Protein AF-A0A9P7AF74-F1 (afdb_monomer_lite)

Sequence (84 aa):
RFFVYSVSEREHVIMDREDRRENEVTVLTSHLLNPKFNLAEWYSQKVSELRGLDPQKVRKWRRKELGTKMPMETPLAARVEQLL

Foldseek 3Di:
DWDWDDPDPFKIWIDDPVPPVGDTDIDTPVLVPDPPRDPVVVVQVVVCVVVVHDPVVSVVVVVVVVVPPDPPDPDPVVPPVVVD

Structure (mmCIF, N/CA/C/O backbone):
data_AF-A0A9P7AF74-F1
#
_entry.id   AF-A0A9P7AF74-F1
#
loop_
_atom_site.group_PDB
_atom_site.id
_atom_site.type_symbol
_atom_site.label_atom_id
_atom_site.label_alt_id
_atom_site.label_comp_id
_atom_site.label_asym_id
_atom_site.label_entity_id
_atom_site.label_seq_id
_atom_site.pdbx_PDB_ins_code
_atom_site.Cartn_x
_atom_site.Cartn_y
_atom_site.Cartn_z
_atom_site.occupancy
_atom_site.B_iso_or_equiv
_atom_site.auth_seq_id
_atom_site.auth_comp_id
_atom_site.auth_asym_id
_atom_site.auth_atom_id
_atom_site.pdbx_PDB_model_num
ATOM 1 N N . ARG A 1 1 ? -2.205 -6.268 -9.625 1.00 74.69 1 ARG A N 1
ATOM 2 C CA . ARG A 1 1 ? -3.504 -6.503 -8.916 1.00 74.69 1 ARG A CA 1
ATOM 3 C C . ARG A 1 1 ? -3.157 -6.698 -7.450 1.00 74.69 1 ARG A C 1
ATOM 5 O O . ARG A 1 1 ? -2.254 -7.478 -7.193 1.00 74.69 1 ARG A O 1
ATOM 12 N N . PHE A 1 2 ? -3.814 -6.009 -6.515 1.00 83.06 2 PHE A N 1
ATOM 13 C CA . PHE A 1 2 ? -3.390 -6.038 -5.108 1.00 83.06 2 PHE A CA 1
ATOM 14 C C . PHE A 1 2 ? -3.985 -7.213 -4.330 1.00 83.06 2 PHE A C 1
ATOM 16 O O . PHE A 1 2 ? -5.167 -7.525 -4.487 1.00 83.06 2 PHE A O 1
ATOM 23 N N . PHE A 1 3 ? -3.165 -7.817 -3.477 1.00 86.19 3 PHE A N 1
ATOM 24 C CA . PHE A 1 3 ? -3.601 -8.615 -2.342 1.00 86.19 3 PHE A CA 1
ATOM 25 C C . PHE A 1 3 ? -3.587 -7.734 -1.101 1.00 86.19 3 PHE A C 1
ATOM 27 O O . PHE A 1 3 ? -2.623 -7.007 -0.868 1.00 86.19 3 PHE A O 1
ATOM 34 N N . VAL A 1 4 ? -4.672 -7.790 -0.334 1.00 86.81 4 VAL A N 1
ATOM 35 C CA . VAL A 1 4 ? -4.837 -7.033 0.905 1.00 86.81 4 VAL A CA 1
ATOM 36 C C . VAL A 1 4 ? -5.283 -8.013 1.979 1.00 86.81 4 VAL A C 1
ATOM 38 O O . VAL A 1 4 ? -6.281 -8.706 1.782 1.00 86.81 4 VAL A O 1
ATOM 41 N N . TYR A 1 5 ? -4.561 -8.077 3.092 1.00 88.19 5 TYR A N 1
ATOM 42 C CA . TYR A 1 5 ? -4.959 -8.866 4.258 1.00 88.19 5 TYR A CA 1
ATOM 43 C C . TYR A 1 5 ? -4.858 -8.029 5.530 1.00 88.19 5 TYR A C 1
ATOM 45 O O . TYR A 1 5 ? -3.973 -7.186 5.676 1.00 88.19 5 TYR A O 1
ATOM 53 N N . SER A 1 6 ? -5.811 -8.228 6.437 1.00 89.00 6 SER A N 1
ATOM 54 C CA . SER A 1 6 ? -5.858 -7.541 7.724 1.00 89.00 6 SER A CA 1
ATOM 55 C C . SER A 1 6 ? -4.855 -8.173 8.682 1.00 89.00 6 SER A C 1
ATOM 57 O O . SER A 1 6 ? -4.919 -9.377 8.932 1.00 89.00 6 SER A O 1
ATOM 59 N N . VAL A 1 7 ? -3.967 -7.360 9.245 1.00 88.12 7 VAL A N 1
ATOM 60 C CA . VAL A 1 7 ? -3.064 -7.783 10.332 1.00 88.12 7 VAL A CA 1
ATOM 61 C C . VAL A 1 7 ? -3.644 -7.379 11.687 1.00 88.12 7 VAL A C 1
ATOM 63 O O . VAL A 1 7 ? -3.409 -8.028 12.700 1.00 88.12 7 VAL A O 1
ATOM 66 N N . SER A 1 8 ? -4.452 -6.320 11.694 1.00 88.00 8 SER A N 1
ATOM 67 C CA . SER A 1 8 ? -5.159 -5.799 12.857 1.00 88.00 8 SER A CA 1
ATOM 68 C C . SER A 1 8 ? -6.441 -5.095 12.401 1.00 88.00 8 SER A C 1
ATOM 70 O O . SER A 1 8 ? -6.633 -4.834 11.215 1.00 88.00 8 SER A O 1
ATOM 72 N N . GLU A 1 9 ? -7.300 -4.703 13.340 1.00 86.75 9 GLU A N 1
ATOM 73 C CA . GLU A 1 9 ? -8.461 -3.844 13.062 1.00 86.75 9 GLU A CA 1
ATOM 74 C C . GLU A 1 9 ? -8.051 -2.505 12.420 1.00 86.75 9 GLU A C 1
ATOM 76 O O . GLU A 1 9 ? -8.812 -1.880 11.675 1.00 86.75 9 GLU A O 1
ATOM 81 N N . ARG A 1 10 ? -6.821 -2.054 12.688 1.00 91.00 10 ARG A N 1
ATOM 82 C CA . ARG A 1 10 ? -6.311 -0.745 12.256 1.00 91.00 10 ARG A CA 1
ATOM 83 C C . ARG A 1 10 ? -5.346 -0.807 11.081 1.00 91.00 10 ARG A C 1
ATOM 85 O O . ARG A 1 10 ? -5.048 0.242 10.513 1.00 91.00 10 ARG A O 1
ATOM 92 N N . GLU A 1 11 ? -4.878 -1.995 10.712 1.00 90.88 11 GLU A N 1
ATOM 93 C CA . GLU A 1 11 ? -3.768 -2.160 9.777 1.00 90.88 11 GLU A CA 1
ATOM 94 C C . GLU A 1 11 ? -4.000 -3.310 8.806 1.00 90.88 11 GLU A C 1
ATOM 96 O O . GLU A 1 11 ? -4.415 -4.411 9.174 1.00 90.88 11 GLU A O 1
ATOM 101 N N . HIS A 1 12 ? -3.679 -3.037 7.548 1.00 90.25 12 HIS A N 1
ATOM 102 C CA . HIS A 1 12 ? -3.735 -3.987 6.454 1.00 90.25 12 HIS A CA 1
ATOM 103 C C . HIS A 1 12 ? -2.385 -4.020 5.755 1.00 90.25 12 HIS A C 1
ATOM 105 O O . HIS A 1 12 ? -1.768 -2.977 5.548 1.00 90.25 12 HIS A O 1
ATOM 111 N N . VAL A 1 13 ? -1.943 -5.203 5.352 1.00 89.56 13 VAL A N 1
ATOM 112 C CA . VAL A 1 13 ? -0.772 -5.345 4.491 1.00 89.56 13 VAL A CA 1
ATOM 113 C C . VAL A 1 13 ? -1.224 -5.469 3.053 1.00 89.56 13 VAL A C 1
ATOM 115 O O . VAL A 1 13 ? -2.217 -6.131 2.742 1.00 89.56 13 VAL A O 1
ATOM 118 N N . ILE A 1 14 ? -0.493 -4.780 2.183 1.00 89.62 14 ILE A N 1
ATOM 119 C CA . ILE A 1 14 ? -0.748 -4.715 0.755 1.00 89.62 14 ILE A CA 1
ATOM 120 C C . ILE A 1 14 ? 0.459 -5.244 0.008 1.00 89.62 14 ILE A C 1
ATOM 122 O O . ILE A 1 14 ? 1.590 -4.822 0.246 1.00 89.62 14 ILE A O 1
ATOM 126 N N . MET A 1 15 ? 0.179 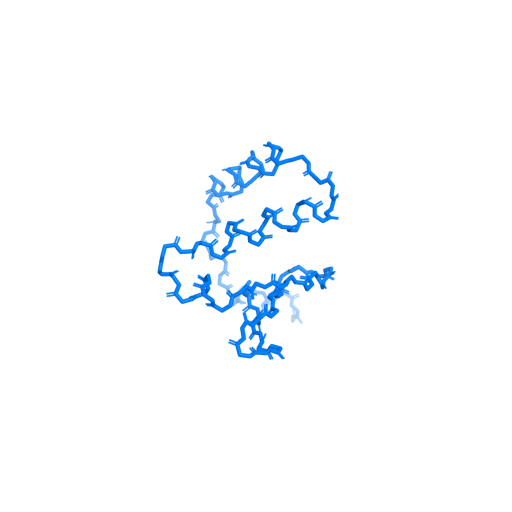-6.133 -0.937 1.00 86.94 15 MET A N 1
ATOM 127 C CA . MET A 1 15 ? 1.151 -6.709 -1.855 1.00 86.94 15 MET A CA 1
ATOM 128 C C . MET A 1 15 ? 0.632 -6.569 -3.281 1.00 86.94 15 MET A C 1
ATOM 130 O O . MET A 1 15 ? -0.559 -6.770 -3.534 1.00 86.94 15 MET A O 1
ATOM 134 N N . ASP A 1 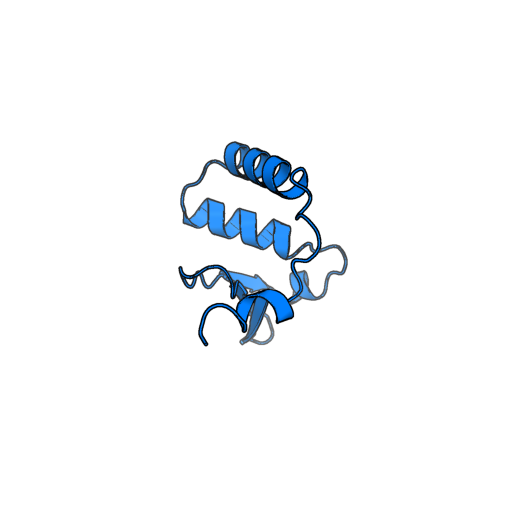16 ? 1.502 -6.251 -4.235 1.00 83.88 16 ASP A N 1
ATOM 135 C CA . ASP A 1 16 ? 1.146 -6.346 -5.650 1.00 83.88 16 ASP A CA 1
ATOM 136 C C . ASP A 1 16 ? 1.495 -7.734 -6.186 1.00 83.88 16 ASP A C 1
ATOM 138 O O . ASP A 1 16 ? 2.650 -8.144 -6.161 1.00 83.88 16 ASP A O 1
ATOM 142 N N . ARG A 1 17 ? 0.495 -8.444 -6.717 1.00 77.81 17 ARG A N 1
ATOM 143 C CA . ARG A 1 17 ? 0.666 -9.772 -7.322 1.00 77.81 17 ARG A CA 1
ATOM 144 C C . ARG A 1 17 ? 1.683 -9.782 -8.463 1.00 77.81 17 ARG A C 1
ATOM 146 O O . ARG A 1 17 ? 2.317 -10.803 -8.707 1.00 77.81 17 ARG A O 1
ATOM 153 N N . GLU A 1 18 ? 1.778 -8.676 -9.194 1.00 76.12 18 GLU A N 1
ATOM 154 C CA . GLU A 1 18 ? 2.673 -8.565 -10.350 1.00 76.12 18 GLU A CA 1
ATOM 155 C C . GLU A 1 18 ? 4.114 -8.245 -9.927 1.00 76.12 18 GLU A C 1
ATOM 157 O O . GLU A 1 18 ? 5.057 -8.471 -10.690 1.00 76.12 18 GLU A O 1
ATOM 162 N N . ASP A 1 19 ? 4.309 -7.746 -8.703 1.00 72.06 19 ASP A N 1
ATOM 163 C CA . ASP A 1 19 ? 5.632 -7.451 -8.178 1.00 72.06 19 ASP A CA 1
ATOM 164 C C . ASP A 1 19 ? 6.231 -8.713 -7.550 1.00 72.06 19 ASP A C 1
ATOM 166 O O . ASP A 1 19 ? 5.998 -9.047 -6.391 1.00 72.06 19 ASP A O 1
ATOM 170 N N . ARG A 1 20 ? 7.059 -9.413 -8.331 1.00 63.66 20 ARG A N 1
ATOM 171 C CA . ARG A 1 20 ? 7.776 -10.632 -7.910 1.00 63.66 20 ARG A CA 1
ATOM 172 C C . ARG A 1 20 ? 8.731 -10.434 -6.727 1.00 63.66 20 ARG A C 1
ATOM 174 O O . ARG A 1 20 ? 9.395 -11.382 -6.328 1.00 63.66 20 ARG A O 1
ATOM 181 N N . ARG A 1 21 ? 8.881 -9.205 -6.228 1.00 67.25 21 ARG A N 1
ATOM 182 C CA . ARG A 1 21 ? 9.781 -8.868 -5.122 1.00 67.25 21 ARG A CA 1
ATOM 183 C C . ARG A 1 21 ? 9.099 -8.881 -3.752 1.00 67.25 21 ARG A C 1
ATOM 185 O O . ARG A 1 21 ? 9.753 -8.492 -2.797 1.00 67.25 21 ARG A O 1
ATOM 192 N N . GLU A 1 22 ? 7.828 -9.293 -3.670 1.00 64.44 22 GLU A N 1
ATOM 193 C CA . GLU A 1 22 ? 7.094 -9.528 -2.409 1.00 64.44 22 GLU A CA 1
ATOM 194 C C . GLU A 1 22 ? 7.206 -8.365 -1.409 1.00 64.44 22 GLU A C 1
ATOM 196 O O . GLU A 1 22 ? 7.392 -8.541 -0.210 1.00 64.44 22 GLU A O 1
ATOM 201 N N . ASN A 1 23 ? 7.105 -7.130 -1.908 1.00 74.12 23 ASN A N 1
ATOM 202 C CA . ASN A 1 23 ? 7.132 -5.965 -1.037 1.00 74.12 23 ASN A CA 1
ATOM 203 C C . ASN A 1 23 ? 5.795 -5.841 -0.297 1.00 74.12 23 ASN A C 1
ATOM 205 O O . ASN A 1 23 ? 4.829 -5.277 -0.828 1.00 74.12 23 ASN A O 1
ATOM 209 N N . GLU A 1 24 ? 5.774 -6.351 0.929 1.00 84.81 24 GLU A N 1
ATOM 210 C CA . GLU A 1 24 ? 4.719 -6.128 1.910 1.00 84.81 24 GLU A CA 1
ATOM 211 C C . GLU A 1 24 ? 4.776 -4.685 2.419 1.00 84.81 24 GLU A C 1
ATOM 213 O O . GLU A 1 24 ? 5.783 -4.231 2.967 1.00 84.81 24 GLU A O 1
ATOM 218 N N . VAL A 1 25 ? 3.690 -3.936 2.216 1.00 89.25 25 VAL A N 1
ATOM 219 C CA . VAL A 1 25 ? 3.575 -2.561 2.713 1.00 89.25 25 VAL A CA 1
ATOM 220 C C . VAL A 1 25 ? 2.326 -2.429 3.569 1.00 89.25 25 VAL A C 1
ATOM 222 O O . VAL A 1 25 ? 1.215 -2.698 3.111 1.00 89.25 25 VAL A O 1
ATOM 225 N N . THR A 1 26 ? 2.501 -1.965 4.804 1.00 91.12 26 THR A N 1
ATOM 226 C CA . THR A 1 26 ? 1.398 -1.752 5.744 1.00 91.12 26 THR A CA 1
ATOM 227 C C . THR A 1 26 ? 0.699 -0.419 5.489 1.00 91.12 26 THR A C 1
ATOM 229 O O . THR A 1 26 ? 1.338 0.628 5.355 1.00 91.12 26 THR A O 1
ATOM 232 N N . VAL A 1 27 ? -0.630 -0.444 5.452 1.00 91.88 27 VAL A N 1
ATOM 233 C CA . VAL A 1 27 ? -1.503 0.724 5.348 1.00 91.88 27 VAL A CA 1
ATOM 234 C C . VAL A 1 27 ? -2.530 0.718 6.476 1.00 91.88 27 VAL A C 1
ATOM 236 O O . VAL A 1 27 ? -3.003 -0.330 6.912 1.00 91.88 27 VAL A O 1
ATOM 239 N N . LEU A 1 28 ? -2.918 1.907 6.929 1.00 91.50 28 LEU A N 1
ATOM 240 C CA . LEU A 1 28 ? -3.987 2.055 7.909 1.00 91.50 28 LEU A CA 1
ATOM 241 C C . LEU A 1 28 ? -5.359 1.780 7.286 1.00 91.50 28 LEU A C 1
ATOM 243 O O . LEU A 1 28 ? -5.660 2.256 6.187 1.00 91.50 28 LEU A O 1
ATOM 247 N N . THR A 1 29 ? -6.228 1.105 8.038 1.00 90.31 29 THR A N 1
ATOM 248 C CA . THR A 1 29 ? -7.626 0.847 7.656 1.00 90.31 29 THR A CA 1
ATOM 249 C C . THR A 1 29 ? -8.369 2.144 7.328 1.00 90.31 29 THR A C 1
ATOM 251 O O . THR A 1 29 ? -9.136 2.197 6.372 1.00 90.31 29 THR A O 1
ATOM 254 N N . SER A 1 30 ? -8.095 3.228 8.059 1.00 91.25 30 SER A N 1
ATOM 255 C CA . SER A 1 30 ? -8.704 4.545 7.823 1.00 91.25 30 SER A CA 1
ATOM 256 C C . SER A 1 30 ? -8.422 5.106 6.425 1.00 91.25 30 SER A C 1
ATOM 258 O O . SER A 1 30 ? -9.274 5.788 5.860 1.00 91.25 30 SER A O 1
ATOM 260 N N . HIS A 1 31 ? -7.260 4.802 5.839 1.00 90.00 31 HIS A N 1
ATOM 261 C CA . HIS A 1 31 ? -6.955 5.187 4.463 1.00 90.00 31 HIS A CA 1
ATOM 262 C C . HIS A 1 31 ? -7.732 4.337 3.460 1.00 90.00 31 HIS A C 1
ATOM 264 O O . HIS A 1 31 ? -8.264 4.882 2.502 1.00 90.00 31 HIS A O 1
ATOM 270 N N . LEU A 1 32 ? -7.865 3.030 3.699 1.00 87.69 32 LEU A N 1
ATOM 271 C CA . LEU A 1 32 ? -8.629 2.139 2.818 1.00 87.69 32 LEU A CA 1
ATOM 272 C C . LEU A 1 32 ? -10.130 2.439 2.810 1.00 87.69 32 LEU A C 1
ATOM 274 O O . LEU A 1 32 ? -10.782 2.266 1.785 1.00 87.69 32 LEU A O 1
ATOM 278 N N . LEU A 1 33 ? -10.669 2.928 3.927 1.00 89.25 33 LEU A N 1
ATOM 279 C CA . LEU A 1 33 ? -12.065 3.359 4.027 1.00 89.25 33 LEU A CA 1
ATOM 280 C C . LEU A 1 33 ? -12.324 4.729 3.382 1.00 89.25 33 LEU A C 1
ATOM 282 O O . LEU A 1 33 ? -13.477 5.126 3.221 1.00 89.25 33 LEU A O 1
ATOM 286 N N . ASN A 1 34 ? -11.277 5.470 3.011 1.00 91.62 34 ASN A N 1
ATOM 287 C CA . ASN A 1 34 ? -11.423 6.770 2.375 1.00 91.62 34 ASN A CA 1
ATOM 288 C C . ASN A 1 34 ? -11.591 6.603 0.851 1.00 91.62 34 ASN A C 1
ATOM 290 O O . ASN A 1 34 ? -10.637 6.221 0.177 1.00 91.62 34 ASN A O 1
ATOM 294 N N . PRO A 1 35 ? -12.738 6.975 0.252 1.00 91.00 35 PRO A N 1
ATOM 295 C CA . PRO A 1 35 ? -12.963 6.820 -1.189 1.00 91.00 35 PRO A CA 1
ATOM 296 C C . PRO A 1 35 ? -12.047 7.700 -2.054 1.00 91.00 35 PRO A C 1
ATOM 298 O O . PRO A 1 35 ? -11.911 7.465 -3.251 1.00 91.00 35 PRO A O 1
ATOM 301 N N . LYS A 1 36 ? -11.409 8.721 -1.468 1.00 91.38 36 LYS A N 1
ATOM 302 C CA . LYS A 1 36 ? -10.411 9.558 -2.151 1.00 91.38 36 LYS A CA 1
ATOM 303 C C . LYS A 1 36 ? -9.003 8.963 -2.103 1.00 91.38 36 LYS A C 1
ATOM 305 O O . LYS A 1 36 ? -8.086 9.530 -2.693 1.00 91.38 36 LYS A O 1
ATOM 310 N N . PHE A 1 37 ? -8.802 7.864 -1.381 1.00 89.75 37 PHE A N 1
ATOM 311 C CA . PHE A 1 37 ? -7.500 7.233 -1.261 1.00 89.75 37 PHE A CA 1
ATOM 312 C C . PHE A 1 37 ? -7.174 6.424 -2.516 1.00 89.75 37 PHE A C 1
ATOM 314 O O . PHE A 1 37 ? -7.786 5.399 -2.811 1.00 89.75 37 PHE A O 1
ATOM 321 N N . ASN A 1 38 ? -6.166 6.879 -3.259 1.00 89.62 38 ASN A N 1
ATOM 322 C CA . ASN A 1 38 ? -5.655 6.148 -4.407 1.00 89.62 38 ASN A CA 1
ATOM 323 C C . ASN A 1 38 ? -4.575 5.160 -3.960 1.00 89.62 38 ASN A C 1
ATOM 325 O O . ASN A 1 38 ? -3.391 5.501 -3.875 1.00 89.62 38 ASN A O 1
ATOM 329 N N . LEU A 1 39 ? -4.995 3.919 -3.715 1.00 86.31 39 LEU A N 1
ATOM 330 C CA . LEU A 1 39 ? -4.102 2.856 -3.273 1.00 86.31 39 LEU A CA 1
ATOM 331 C C . LEU A 1 39 ? -2.923 2.634 -4.234 1.00 86.31 39 LEU A C 1
ATOM 333 O O . LEU A 1 39 ? -1.786 2.484 -3.794 1.00 86.31 39 LEU A O 1
ATOM 337 N N . ALA A 1 40 ? -3.169 2.644 -5.545 1.00 84.62 40 ALA A N 1
ATOM 338 C CA . ALA A 1 40 ? -2.129 2.392 -6.540 1.00 84.62 40 ALA A CA 1
ATOM 339 C C . ALA A 1 40 ? -1.067 3.504 -6.566 1.00 84.62 40 ALA A C 1
ATOM 341 O O . ALA A 1 40 ? 0.116 3.248 -6.808 1.00 84.62 40 ALA A O 1
ATOM 342 N N . GLU A 1 41 ? -1.466 4.757 -6.340 1.00 86.56 41 GLU A N 1
ATOM 343 C CA . GLU A 1 41 ? -0.529 5.871 -6.197 1.00 86.56 41 GLU A CA 1
ATOM 344 C C . GLU A 1 41 ? 0.281 5.775 -4.916 1.00 86.56 41 GLU A C 1
ATOM 346 O O . GLU A 1 41 ? 1.513 5.763 -4.988 1.00 86.56 41 GLU A O 1
ATOM 351 N N . TRP A 1 42 ? -0.392 5.608 -3.785 1.00 89.06 42 TRP A N 1
ATOM 352 C CA . TRP A 1 42 ? 0.263 5.470 -2.494 1.00 89.06 42 TRP A CA 1
ATOM 353 C C . TRP A 1 42 ? 1.252 4.294 -2.465 1.00 89.06 42 TRP A C 1
ATOM 355 O O . TRP A 1 42 ? 2.412 4.482 -2.096 1.00 89.06 42 TRP A O 1
ATOM 365 N N . TYR A 1 43 ? 0.845 3.111 -2.943 1.00 87.44 43 TYR A N 1
ATOM 366 C CA . TYR A 1 43 ? 1.691 1.911 -2.951 1.00 87.44 43 TYR A CA 1
ATOM 367 C C . TYR A 1 43 ? 2.958 2.134 -3.774 1.00 87.44 43 TYR A C 1
ATOM 369 O O . TYR A 1 43 ? 4.060 1.828 -3.329 1.00 87.44 43 TYR A O 1
ATOM 377 N N . SER A 1 44 ? 2.833 2.747 -4.954 1.00 82.75 44 SER A N 1
ATOM 378 C CA . SER A 1 44 ? 4.003 3.027 -5.788 1.00 82.75 44 SER A CA 1
ATOM 379 C C . SER A 1 44 ? 4.978 4.007 -5.155 1.00 82.75 44 SER A C 1
ATOM 381 O O . SER A 1 44 ? 6.184 3.839 -5.318 1.00 82.75 44 SER A O 1
ATOM 383 N N . GLN A 1 45 ? 4.474 5.016 -4.439 1.00 85.44 45 GLN A N 1
ATOM 384 C CA . GLN A 1 45 ? 5.317 5.969 -3.728 1.00 85.44 45 GLN A CA 1
ATOM 385 C C . GLN A 1 45 ? 6.053 5.248 -2.605 1.00 85.44 45 GLN A C 1
ATOM 387 O O . GLN A 1 45 ? 7.275 5.329 -2.542 1.00 85.44 45 GLN A O 1
ATOM 392 N N . LYS A 1 46 ? 5.342 4.437 -1.813 1.00 86.69 46 LYS A N 1
ATOM 393 C CA . LYS A 1 46 ? 5.938 3.646 -0.732 1.00 86.69 46 LYS A CA 1
ATOM 394 C C . LYS A 1 46 ? 6.985 2.654 -1.217 1.00 86.69 46 LYS A C 1
ATOM 396 O O . LYS A 1 46 ? 8.086 2.627 -0.685 1.00 86.69 46 LYS A O 1
ATOM 401 N N . VAL A 1 47 ? 6.691 1.884 -2.260 1.00 84.62 47 VAL A N 1
ATOM 402 C CA . VAL A 1 47 ? 7.664 0.953 -2.848 1.00 84.62 47 VAL A CA 1
ATOM 403 C C . VAL A 1 47 ? 8.870 1.695 -3.425 1.00 84.62 47 VAL A C 1
ATOM 405 O O . VAL A 1 47 ? 9.992 1.205 -3.330 1.00 84.62 47 VAL A O 1
ATOM 408 N N . SER A 1 48 ? 8.665 2.879 -4.000 1.00 82.56 48 SER A N 1
ATOM 409 C CA . SER A 1 48 ? 9.765 3.700 -4.511 1.00 82.56 48 SER A CA 1
ATOM 410 C C . SER A 1 48 ? 10.654 4.227 -3.392 1.00 82.56 48 SER A C 1
ATOM 412 O O . SER A 1 48 ? 11.871 4.109 -3.497 1.00 82.56 48 SER A O 1
ATOM 414 N N . GLU A 1 49 ? 10.059 4.732 -2.309 1.00 84.12 49 GLU A N 1
ATOM 415 C CA . GLU A 1 49 ? 10.768 5.147 -1.094 1.00 84.12 49 GLU A CA 1
ATOM 416 C C . GLU A 1 49 ? 11.587 3.989 -0.513 1.00 84.12 49 GLU A C 1
ATOM 418 O O . GLU A 1 49 ? 12.788 4.137 -0.301 1.00 84.12 49 GLU A O 1
ATOM 423 N N . LEU A 1 50 ? 10.973 2.812 -0.341 1.00 83.44 50 LEU A N 1
ATOM 424 C CA . LEU A 1 50 ? 11.642 1.611 0.176 1.00 83.44 50 LEU A CA 1
ATOM 425 C C . LEU A 1 50 ? 12.819 1.162 -0.701 1.00 83.44 50 LEU A C 1
ATOM 427 O O . LEU A 1 50 ? 13.797 0.616 -0.200 1.00 83.44 50 LEU A O 1
ATOM 431 N N . ARG A 1 51 ? 12.740 1.398 -2.013 1.00 80.25 51 ARG A N 1
ATOM 432 C CA . ARG A 1 51 ? 13.799 1.066 -2.978 1.00 80.25 51 ARG A CA 1
ATOM 433 C C . ARG A 1 51 ? 14.832 2.184 -3.155 1.00 80.25 51 ARG A C 1
ATOM 435 O O . ARG A 1 51 ? 15.719 2.037 -3.993 1.00 80.25 51 ARG A O 1
ATOM 442 N N . GLY A 1 52 ? 14.709 3.300 -2.431 1.00 80.75 52 GLY A N 1
ATOM 443 C CA . GLY A 1 52 ? 15.573 4.473 -2.598 1.00 80.75 52 GLY A CA 1
ATOM 444 C C . GLY A 1 52 ? 15.462 5.115 -3.986 1.00 80.75 52 GLY A C 1
ATOM 445 O O . GLY A 1 52 ? 16.407 5.741 -4.466 1.00 80.75 52 GLY A O 1
ATOM 446 N N . LEU A 1 53 ? 14.332 4.923 -4.672 1.00 76.88 53 LEU A N 1
ATOM 447 C CA . LEU A 1 53 ? 14.102 5.461 -6.006 1.00 76.88 53 LEU A CA 1
ATOM 448 C C . LEU A 1 53 ? 13.648 6.916 -5.918 1.00 76.88 53 LEU A C 1
ATOM 450 O O . LEU A 1 53 ? 12.737 7.258 -5.167 1.00 76.88 53 LEU A O 1
ATOM 454 N N . ASP A 1 54 ? 14.249 7.761 -6.755 1.00 75.31 54 ASP A N 1
ATOM 455 C CA . ASP A 1 54 ? 13.887 9.172 -6.868 1.00 75.31 54 ASP A CA 1
ATOM 456 C C . ASP A 1 54 ? 12.402 9.327 -7.280 1.00 75.31 54 ASP A C 1
ATOM 458 O O . ASP A 1 54 ? 12.018 8.912 -8.388 1.00 75.31 54 ASP A O 1
ATOM 462 N N . PRO A 1 55 ? 11.562 9.967 -6.441 1.00 68.00 55 PRO A N 1
ATOM 463 C CA . PRO A 1 55 ? 10.139 10.162 -6.707 1.00 68.00 55 PRO A CA 1
ATOM 464 C C . PRO A 1 55 ? 9.850 10.866 -8.040 1.00 68.00 55 PRO A C 1
ATOM 466 O O . PRO A 1 55 ? 8.832 10.590 -8.689 1.00 68.00 55 PRO A O 1
ATOM 469 N N . GLN A 1 56 ? 10.736 11.763 -8.496 1.00 68.75 56 GLN A N 1
ATOM 470 C CA . GLN A 1 56 ? 10.562 12.445 -9.780 1.00 68.75 56 GLN A CA 1
ATOM 471 C C . GLN A 1 56 ? 10.717 11.488 -10.963 1.00 68.75 56 GLN A C 1
ATOM 473 O O . GLN A 1 56 ? 9.969 11.590 -11.945 1.00 68.75 56 GLN A O 1
ATOM 478 N N . LYS A 1 57 ? 11.657 10.541 -10.879 1.00 67.75 57 LYS A N 1
ATOM 479 C CA . LYS A 1 57 ? 11.882 9.540 -11.931 1.00 67.75 57 LYS A CA 1
ATOM 480 C C . LYS A 1 57 ? 10.719 8.560 -12.010 1.00 67.75 57 LYS A C 1
ATOM 482 O O . LYS A 1 57 ? 10.257 8.260 -13.109 1.00 67.75 57 LYS A O 1
ATOM 487 N N . VAL A 1 58 ? 10.174 8.158 -10.866 1.00 67.31 58 VAL A N 1
ATOM 488 C CA . VAL A 1 58 ? 9.009 7.262 -10.783 1.00 67.31 58 VAL A CA 1
ATOM 489 C C . VAL A 1 58 ? 7.768 7.915 -11.390 1.00 67.31 58 VAL A C 1
ATOM 491 O O . VAL A 1 58 ? 7.087 7.307 -12.216 1.00 67.31 58 VAL A O 1
ATOM 494 N N . ARG A 1 59 ? 7.505 9.191 -11.071 1.00 68.31 59 ARG A N 1
ATOM 495 C CA . ARG A 1 59 ? 6.404 9.956 -11.685 1.00 68.31 59 ARG A CA 1
ATOM 496 C C . ARG A 1 59 ? 6.540 10.084 -13.204 1.00 68.31 59 ARG A C 1
ATOM 498 O O . ARG A 1 59 ? 5.526 10.087 -13.903 1.00 68.31 59 ARG A O 1
ATOM 505 N N . LYS A 1 60 ? 7.764 10.224 -13.728 1.00 66.06 60 LYS A N 1
ATOM 506 C CA . LYS A 1 60 ? 8.026 10.254 -15.179 1.00 66.06 60 LYS A CA 1
ATOM 507 C C . LYS A 1 60 ? 7.830 8.879 -15.821 1.00 66.06 60 LYS A C 1
ATOM 509 O O . LYS A 1 60 ? 7.161 8.804 -16.846 1.00 66.06 60 LYS A O 1
ATOM 514 N N . TRP A 1 61 ? 8.350 7.814 -15.209 1.00 66.12 61 TRP A N 1
ATOM 515 C CA . TRP A 1 61 ? 8.181 6.441 -15.695 1.00 66.12 61 TRP A CA 1
ATOM 516 C C . TRP A 1 61 ? 6.703 6.049 -15.753 1.00 66.12 61 TRP A C 1
ATOM 518 O O . TRP A 1 61 ? 6.213 5.650 -16.801 1.00 66.12 61 TRP A O 1
ATOM 528 N N . ARG A 1 62 ? 5.948 6.321 -14.684 1.00 63.28 62 ARG A N 1
ATOM 529 C CA . ARG A 1 62 ? 4.503 6.073 -14.627 1.00 63.28 62 ARG A CA 1
ATOM 530 C C . ARG A 1 62 ? 3.723 6.819 -15.713 1.00 63.28 62 ARG A C 1
ATOM 532 O O . ARG A 1 62 ? 2.833 6.238 -16.321 1.00 63.28 62 ARG A O 1
ATOM 539 N N . ARG A 1 63 ? 4.046 8.093 -15.974 1.00 62.91 63 ARG A N 1
ATOM 540 C CA . ARG A 1 63 ? 3.429 8.852 -17.080 1.00 62.91 63 ARG A CA 1
ATOM 541 C C . ARG A 1 63 ? 3.751 8.248 -18.445 1.00 62.91 63 ARG A C 1
ATOM 543 O O . ARG A 1 63 ? 2.901 8.284 -19.325 1.00 62.91 63 ARG A O 1
ATOM 550 N N . LYS A 1 64 ? 4.956 7.699 -18.610 1.00 61.09 64 LYS A N 1
ATOM 551 C CA . LYS A 1 64 ? 5.374 7.030 -19.842 1.00 61.09 64 LYS A CA 1
ATOM 552 C C . LYS A 1 64 ? 4.621 5.710 -20.039 1.00 61.09 64 LYS A C 1
ATOM 554 O O . LYS A 1 64 ? 4.069 5.508 -21.110 1.00 61.09 64 LYS A O 1
ATOM 559 N N . GLU A 1 65 ? 4.508 4.881 -19.005 1.00 57.44 65 GLU A N 1
ATOM 560 C CA . GLU A 1 65 ? 3.757 3.615 -19.049 1.00 57.44 65 GLU A CA 1
ATOM 561 C C . GLU A 1 65 ? 2.254 3.843 -19.296 1.00 57.44 65 GLU A C 1
ATOM 563 O O . GLU A 1 65 ? 1.688 3.241 -20.196 1.00 57.44 65 GLU A O 1
ATOM 568 N N . LEU A 1 66 ? 1.611 4.792 -18.598 1.00 53.59 66 LEU A N 1
ATOM 569 C CA . LEU A 1 66 ? 0.192 5.136 -18.820 1.00 53.59 66 LEU A CA 1
ATOM 570 C C . LEU A 1 66 ? -0.082 5.803 -20.179 1.00 53.59 66 LEU A C 1
ATOM 572 O O . LEU A 1 66 ? -1.188 5.693 -20.703 1.00 53.59 66 LEU A O 1
ATOM 576 N N . GLY A 1 67 ? 0.900 6.513 -20.743 1.00 49.31 67 GLY A N 1
ATOM 577 C CA . GLY A 1 67 ? 0.822 7.072 -22.097 1.00 49.31 67 GLY A CA 1
ATOM 578 C C . GLY A 1 67 ? 1.026 6.022 -23.192 1.00 49.31 67 GLY A C 1
ATOM 579 O O . GLY A 1 67 ? 0.595 6.219 -24.329 1.00 49.31 67 GLY A O 1
ATOM 580 N N . THR A 1 68 ? 1.634 4.888 -22.849 1.00 49.84 68 THR A N 1
ATOM 581 C CA . THR A 1 68 ? 1.778 3.742 -23.739 1.00 49.84 68 THR A CA 1
ATOM 582 C C . THR A 1 68 ? 0.503 2.917 -23.607 1.00 49.84 68 THR A C 1
ATOM 584 O O . THR A 1 68 ? 0.416 2.004 -22.794 1.00 49.84 68 THR A O 1
ATOM 587 N N . LYS A 1 69 ? -0.535 3.292 -24.370 1.00 47.22 69 LYS A N 1
ATOM 588 C CA . LYS A 1 69 ? -1.718 2.449 -24.603 1.00 47.22 69 LYS A CA 1
ATOM 589 C C . LYS A 1 69 ? -1.258 0.997 -24.734 1.00 47.22 69 LYS A C 1
ATOM 591 O O . LYS A 1 69 ? -0.528 0.678 -25.671 1.00 47.22 69 LYS A O 1
ATOM 596 N N . MET A 1 70 ? -1.693 0.137 -23.816 1.00 46.19 70 MET A N 1
ATOM 597 C CA . MET A 1 70 ? -1.619 -1.303 -24.027 1.00 46.19 70 MET A CA 1
ATOM 598 C C . MET A 1 70 ? -2.281 -1.583 -25.383 1.00 46.19 70 MET A C 1
ATOM 600 O O . MET A 1 70 ? -3.428 -1.157 -25.568 1.00 46.19 70 MET A O 1
ATOM 604 N N . PRO A 1 71 ? -1.601 -2.214 -26.357 1.00 45.50 71 PRO A N 1
ATOM 605 C CA . PRO A 1 71 ? -2.306 -2.726 -27.515 1.00 45.50 71 PRO A CA 1
ATOM 606 C C . PRO A 1 71 ? -3.329 -3.732 -26.983 1.00 45.50 71 PRO A C 1
ATOM 608 O O . PRO A 1 71 ? -2.972 -4.712 -26.329 1.00 45.50 71 PRO A O 1
ATOM 611 N N . MET A 1 72 ? -4.607 -3.414 -27.181 1.00 45.41 72 MET A N 1
ATOM 612 C CA . MET A 1 72 ? -5.709 -4.335 -26.947 1.00 45.41 72 MET A CA 1
ATOM 613 C C . MET A 1 72 ? -5.398 -5.652 -27.662 1.00 45.41 72 MET A C 1
ATOM 615 O O . MET A 1 72 ? -5.134 -5.655 -28.860 1.00 45.41 72 MET A O 1
ATOM 619 N N . GLU A 1 73 ? -5.444 -6.730 -26.884 1.00 47.47 73 GLU A N 1
ATOM 620 C CA . GLU A 1 73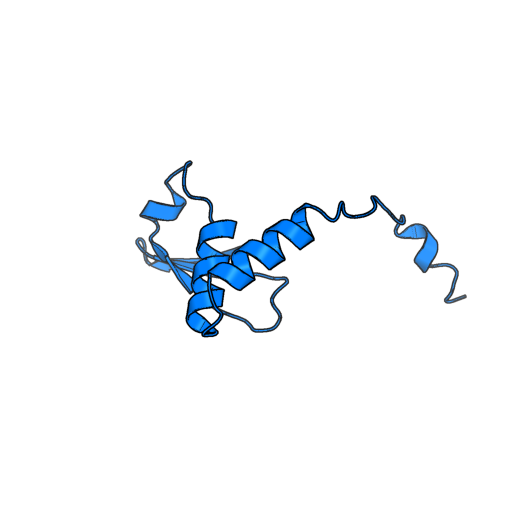 ? -5.838 -8.071 -27.308 1.00 47.47 73 GLU A CA 1
ATOM 621 C C . GLU A 1 73 ? -5.044 -8.689 -28.471 1.00 47.47 73 GLU A C 1
ATOM 623 O O . GLU A 1 73 ? -5.370 -8.543 -29.644 1.00 47.47 73 GLU A O 1
ATOM 628 N N . THR A 1 74 ? -4.085 -9.555 -28.134 1.00 54.50 74 THR A N 1
ATOM 629 C CA . THR A 1 74 ? -3.988 -10.815 -28.885 1.00 54.50 74 THR A CA 1
ATOM 630 C C . THR A 1 74 ? -4.888 -11.829 -28.174 1.00 54.50 74 THR A C 1
ATOM 632 O O . THR A 1 74 ? -4.653 -12.112 -26.995 1.00 54.50 74 THR A O 1
ATOM 635 N N . PRO A 1 75 ? -5.938 -12.358 -28.829 1.00 49.09 75 PRO A N 1
ATOM 636 C CA . PRO A 1 75 ? -6.763 -13.398 -28.237 1.00 49.09 75 PRO A CA 1
ATOM 637 C C . PRO A 1 75 ? -5.903 -14.620 -27.902 1.00 49.09 75 PRO A C 1
ATOM 639 O O . PRO A 1 75 ? -5.083 -15.058 -28.711 1.00 49.09 75 PRO A O 1
ATOM 642 N N . LEU A 1 76 ? -6.126 -15.201 -26.718 1.00 49.69 76 LEU A N 1
ATOM 643 C CA . LEU A 1 76 ? -5.415 -16.387 -26.216 1.00 49.69 76 LEU A CA 1
ATOM 644 C C . LEU A 1 76 ? -5.434 -17.580 -27.196 1.00 49.69 76 LEU A C 1
ATOM 646 O O . LEU A 1 76 ? -4.566 -18.445 -27.117 1.00 49.69 76 LEU A O 1
ATOM 650 N N . ALA A 1 77 ? -6.397 -17.610 -28.122 1.00 48.16 77 ALA A N 1
ATOM 651 C CA . ALA A 1 77 ? -6.561 -18.659 -29.124 1.00 48.16 77 ALA A CA 1
ATOM 652 C C . ALA A 1 77 ? -5.351 -18.806 -30.068 1.00 48.16 77 ALA A C 1
ATOM 654 O O . ALA A 1 77 ? -5.046 -19.915 -30.487 1.00 48.16 77 ALA A O 1
ATOM 655 N N . ALA A 1 78 ? -4.599 -17.733 -30.343 1.00 49.62 78 ALA A N 1
ATOM 656 C CA . ALA A 1 78 ? -3.468 -17.794 -31.276 1.00 49.62 78 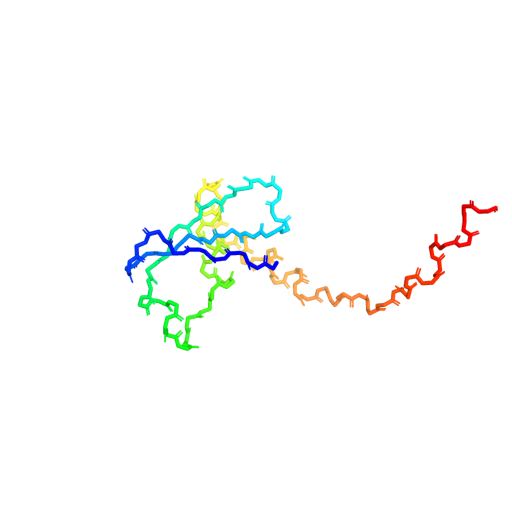ALA A CA 1
ATOM 657 C C . ALA A 1 78 ? -2.208 -18.479 -30.704 1.00 49.62 78 ALA A C 1
ATOM 659 O O . ALA A 1 78 ? -1.269 -18.757 -31.443 1.00 49.62 78 ALA A O 1
ATOM 660 N N . ARG A 1 79 ? -2.154 -18.750 -29.390 1.00 45.75 79 ARG A N 1
ATOM 661 C CA . ARG A 1 79 ? -0.988 -19.379 -28.739 1.00 45.75 79 ARG A CA 1
ATOM 662 C C . ARG A 1 79 ? -1.039 -20.905 -28.684 1.00 45.75 79 ARG A C 1
ATOM 664 O O . ARG A 1 79 ? -0.031 -21.511 -28.337 1.00 45.75 79 ARG A O 1
ATOM 671 N N . VAL A 1 80 ? -2.182 -21.515 -28.992 1.00 46.91 80 VAL A N 1
ATOM 672 C CA . VAL A 1 80 ? -2.362 -22.971 -28.866 1.00 46.91 80 VAL A CA 1
ATOM 673 C C . VAL A 1 80 ? -1.922 -23.720 -30.133 1.00 46.91 80 VAL A C 1
ATOM 675 O O . VAL A 1 80 ? -1.517 -24.870 -30.032 1.00 46.91 80 VAL A O 1
ATOM 678 N N . GLU A 1 81 ? -1.885 -23.074 -31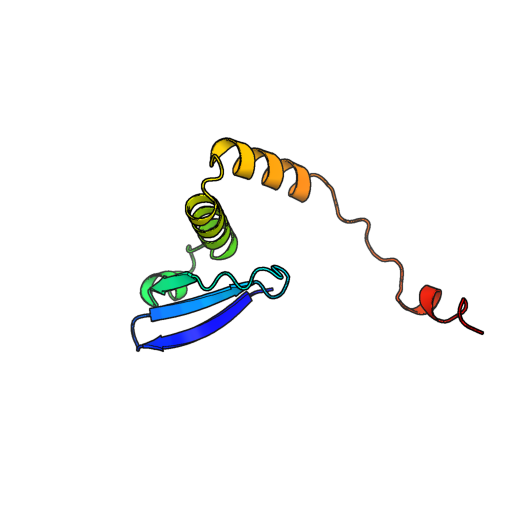.302 1.00 50.22 81 GLU A N 1
ATOM 679 C CA . GLU A 1 81 ? -1.541 -23.755 -32.566 1.00 50.22 81 GLU A CA 1
ATOM 680 C C . GLU A 1 81 ? -0.035 -23.860 -32.873 1.00 50.22 81 GLU A C 1
ATOM 682 O O . GLU A 1 81 ? 0.339 -24.529 -33.825 1.00 50.22 81 GLU A O 1
ATOM 687 N N . GLN A 1 82 ? 0.857 -23.254 -32.079 1.00 43.75 82 GLN A N 1
ATOM 688 C CA . GLN A 1 82 ? 2.314 -23.367 -32.299 1.00 43.75 82 GLN A CA 1
ATOM 689 C C . GLN A 1 82 ? 2.985 -24.528 -31.544 1.00 43.75 82 GLN A C 1
ATOM 691 O O . GLN A 1 82 ? 4.207 -24.657 -31.586 1.00 43.75 82 GLN A O 1
ATOM 696 N N . LEU A 1 83 ? 2.209 -25.354 -30.838 1.00 48.22 83 LEU A N 1
ATOM 697 C CA . LEU A 1 83 ? 2.706 -26.509 -30.079 1.00 48.22 83 LEU A CA 1
ATOM 698 C C . LEU A 1 83 ? 2.144 -27.853 -30.572 1.00 48.22 83 LEU A C 1
ATOM 700 O O . LEU A 1 83 ? 2.274 -28.850 -29.861 1.00 48.22 83 LEU A O 1
ATOM 704 N N . LEU A 1 84 ? 1.544 -27.8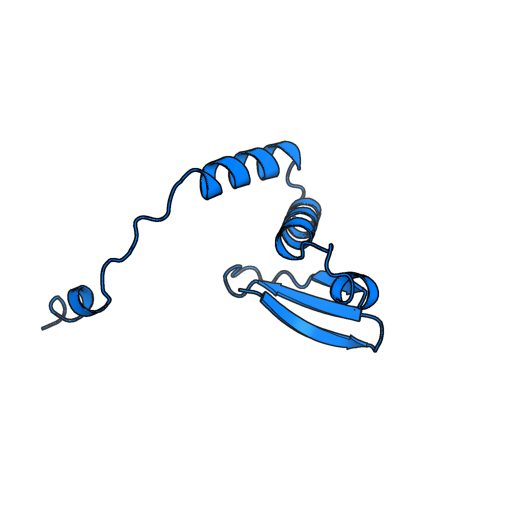85 -31.765 1.00 37.81 84 LEU A N 1
ATOM 705 C CA . LEU A 1 84 ? 1.128 -29.115 -32.445 1.00 37.81 84 LEU A CA 1
ATOM 706 C C . LEU A 1 84 ? 1.960 -29.344 -33.707 1.00 37.81 84 LEU A C 1
ATOM 708 O O . LEU A 1 84 ? 2.165 -28.366 -34.458 1.00 37.81 84 LEU A O 1
#

Organism: NCBI:txid116603

Radius of gyration: 17.1 Å; chains: 1; bounding box: 28×42×46 Å

pLDDT: mean 73.82, std 16.57, range [37.81, 91.88]

Secondary structure (DSSP, 8-state):
-EEEEESSSSEEEEEETT-TT---EEEEHHHHT-TT--HHHHHHHHHHHHTT--HHHHHHHHHHHHHS-PPP---GGGGSGGG-